Protein AF-A0A2G4J4F8-F1 (afdb_monomer)

Structure (mmCIF, N/CA/C/O backbone):
data_AF-A0A2G4J4F8-F1
#
_entry.id   AF-A0A2G4J4F8-F1
#
loop_
_atom_site.group_PDB
_atom_site.id
_atom_site.type_symbol
_atom_site.label_atom_id
_atom_site.label_alt_id
_atom_site.label_comp_id
_atom_site.label_asym_id
_atom_site.label_entity_id
_atom_site.label_seq_id
_atom_site.pdbx_PDB_ins_code
_atom_site.Cartn_x
_atom_site.Cartn_y
_atom_site.Cartn_z
_atom_site.occupancy
_atom_site.B_iso_or_equiv
_atom_site.auth_seq_id
_atom_site.auth_comp_id
_atom_site.auth_asym_id
_atom_site.auth_atom_id
_atom_site.pdbx_PDB_model_num
ATOM 1 N N . MET A 1 1 ? -59.758 37.553 23.611 1.00 47.16 1 MET A N 1
ATOM 2 C CA . MET A 1 1 ? -58.370 37.972 23.897 1.00 47.16 1 MET A CA 1
ATOM 3 C C . MET A 1 1 ? -57.585 36.741 24.315 1.00 47.16 1 MET A C 1
ATOM 5 O O . MET A 1 1 ? -57.808 36.241 25.405 1.00 47.16 1 MET A O 1
ATOM 9 N N . ALA A 1 2 ? -56.744 36.211 23.428 1.00 46.47 2 ALA A N 1
ATOM 10 C CA . ALA A 1 2 ? -55.825 35.114 23.723 1.00 46.47 2 ALA A CA 1
ATOM 11 C C . ALA A 1 2 ? -54.432 35.553 23.255 1.00 46.47 2 ALA A C 1
ATOM 13 O O . ALA A 1 2 ? -54.247 35.883 22.085 1.00 46.47 2 ALA A O 1
ATOM 14 N N . MET A 1 3 ? -53.498 35.658 24.198 1.00 46.47 3 MET A N 1
ATOM 15 C CA . MET A 1 3 ? -52.127 36.116 23.978 1.00 46.47 3 MET A CA 1
ATOM 16 C C . MET A 1 3 ? -51.283 34.933 23.489 1.00 46.47 3 MET A C 1
ATOM 18 O O . MET A 1 3 ? -51.007 34.019 24.261 1.00 46.47 3 MET A O 1
ATOM 22 N N . ASN A 1 4 ? -50.874 34.944 22.219 1.00 59.28 4 ASN A N 1
ATOM 23 C CA . ASN A 1 4 ? -49.905 33.986 21.683 1.00 59.28 4 ASN A CA 1
ATOM 24 C C . ASN A 1 4 ? -48.484 34.493 21.959 1.00 59.28 4 ASN A C 1
ATOM 26 O O . ASN A 1 4 ? -48.092 35.530 21.429 1.00 59.28 4 ASN A O 1
ATOM 30 N N . GLN A 1 5 ? -47.706 33.761 22.760 1.00 68.25 5 GLN A N 1
ATOM 31 C CA . GLN A 1 5 ? -46.266 34.003 22.893 1.00 68.25 5 GLN A CA 1
ATOM 32 C C . GLN A 1 5 ? -45.465 33.108 21.931 1.00 68.25 5 GLN A C 1
ATOM 34 O O . GLN A 1 5 ? -45.802 31.928 21.785 1.00 68.25 5 GLN A O 1
ATOM 39 N N . PRO A 1 6 ? -44.396 33.618 21.291 1.00 66.31 6 PRO A N 1
ATOM 40 C CA . PRO A 1 6 ? -43.513 32.802 20.466 1.00 66.31 6 PRO A C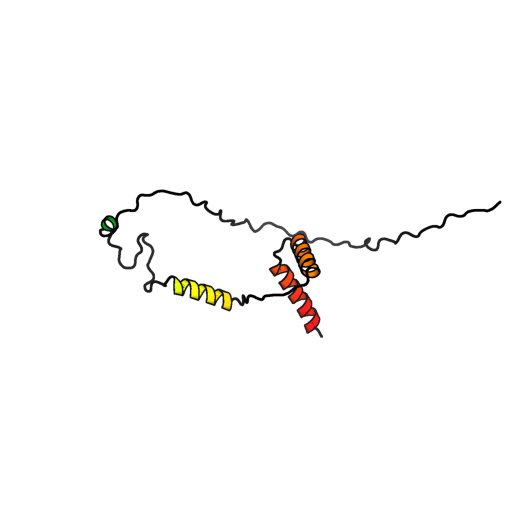A 1
ATOM 41 C C . PRO A 1 6 ? -42.530 31.988 21.326 1.00 66.31 6 PRO A C 1
ATOM 43 O O . PRO A 1 6 ? -41.874 32.513 22.224 1.00 66.31 6 PRO A O 1
ATOM 46 N N . LYS A 1 7 ? -42.406 30.689 21.027 1.00 62.50 7 LYS A N 1
ATOM 47 C CA . LYS A 1 7 ? -41.404 29.784 21.613 1.00 62.50 7 LYS A CA 1
ATOM 48 C C . LYS A 1 7 ? -40.004 30.153 21.106 1.00 62.50 7 LYS A C 1
ATOM 50 O O . LYS A 1 7 ? -39.743 30.068 19.910 1.00 62.50 7 LYS A O 1
ATOM 55 N N . ILE A 1 8 ? -39.113 30.528 22.021 1.00 67.69 8 ILE A N 1
ATOM 56 C CA . ILE A 1 8 ? -37.690 30.779 21.758 1.00 67.69 8 ILE A CA 1
ATOM 57 C C . ILE A 1 8 ? -36.972 29.426 21.671 1.00 67.69 8 ILE A C 1
ATOM 59 O O . ILE A 1 8 ? -37.044 28.623 22.601 1.00 67.69 8 ILE A O 1
ATOM 63 N N . ILE A 1 9 ? -36.291 29.168 20.556 1.00 64.50 9 ILE A N 1
ATOM 64 C CA . ILE A 1 9 ? -35.424 27.998 20.369 1.00 64.50 9 ILE A CA 1
ATOM 65 C C . ILE A 1 9 ? -34.001 28.414 20.780 1.00 64.50 9 ILE A C 1
ATOM 67 O O . ILE A 1 9 ? -33.489 29.378 20.207 1.00 64.50 9 ILE A O 1
ATOM 71 N N . PRO A 1 10 ? -33.340 27.745 21.741 1.00 65.75 10 PRO A N 1
ATOM 72 C CA . PRO A 1 10 ? -31.961 28.064 22.091 1.00 65.75 10 PRO A CA 1
ATOM 73 C C . PRO A 1 10 ? -30.994 27.504 21.037 1.00 65.75 10 PRO A C 1
ATOM 75 O O . PRO A 1 10 ? -30.951 26.302 20.782 1.00 65.75 10 PRO A O 1
ATOM 78 N N . THR A 1 11 ? -30.204 28.382 20.423 1.00 67.12 11 THR A N 1
ATOM 79 C CA . THR A 1 11 ? -29.054 28.021 19.581 1.00 67.12 11 THR A CA 1
ATOM 80 C C . THR A 1 11 ? -27.940 27.393 20.428 1.00 67.12 11 THR A C 1
ATOM 82 O O . THR A 1 11 ? -27.606 27.958 21.473 1.00 67.12 11 THR A O 1
ATOM 85 N N . PRO A 1 12 ? -27.320 26.274 20.005 1.00 64.50 12 PRO A N 1
ATOM 8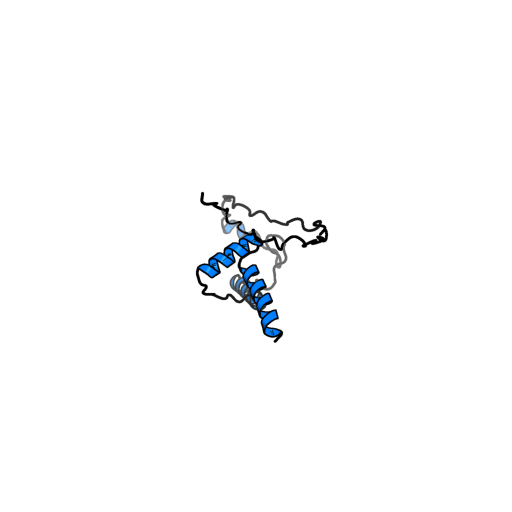6 C CA . PRO A 1 12 ? -26.175 25.717 20.713 1.00 64.50 12 PRO A CA 1
ATOM 87 C C . PRO A 1 12 ? -24.973 26.661 20.591 1.00 64.50 12 PRO A C 1
ATOM 89 O O . PRO A 1 12 ? -24.601 27.084 19.497 1.00 64.50 12 PRO A O 1
ATOM 92 N N . GLN A 1 13 ? -24.380 27.002 21.734 1.00 62.94 13 GLN A N 1
ATOM 93 C CA . GLN A 1 13 ? -23.152 27.785 21.813 1.00 62.94 13 GLN A CA 1
ATOM 94 C C . GLN A 1 13 ? -22.002 27.010 21.151 1.00 62.94 13 GLN A C 1
ATOM 96 O O . GLN A 1 13 ? -21.771 25.839 21.451 1.00 62.94 13 GLN A O 1
ATOM 101 N N . SER A 1 14 ? -21.308 27.669 20.222 1.00 59.97 14 SER A N 1
ATOM 102 C CA . SER A 1 14 ? -20.120 27.151 19.540 1.00 59.97 14 SER A CA 1
ATOM 103 C C . SER A 1 14 ? -18.999 26.882 20.549 1.00 59.97 14 SER A C 1
ATOM 105 O O . SER A 1 14 ? -18.514 27.806 21.196 1.00 59.97 14 SER A O 1
ATOM 107 N N . LEU A 1 15 ? -18.575 25.621 20.658 1.00 56.59 15 LEU A N 1
ATOM 108 C CA . LEU A 1 15 ? -17.489 25.143 21.525 1.00 56.59 15 LEU A CA 1
ATOM 109 C C . LEU A 1 15 ? -16.127 25.130 20.796 1.00 56.59 15 LEU A C 1
ATOM 111 O O . LEU A 1 15 ? -15.304 24.248 21.020 1.00 56.59 15 LEU A O 1
ATOM 115 N N . PHE A 1 16 ? -15.917 26.055 19.860 1.00 51.38 16 PHE A N 1
ATOM 116 C CA . PHE A 1 16 ? -14.692 26.134 19.049 1.00 51.38 16 PHE A CA 1
ATOM 117 C C . PHE A 1 16 ? -14.016 27.511 19.135 1.00 51.38 16 PHE A C 1
ATOM 119 O O . PHE A 1 16 ? -13.245 27.870 18.253 1.00 51.38 16 PHE A O 1
ATOM 126 N N . GLY A 1 17 ? -14.324 28.289 20.179 1.00 57.84 17 GLY A N 1
ATOM 127 C CA . GLY A 1 17 ? -13.813 29.652 20.361 1.00 57.84 17 GLY A CA 1
ATOM 128 C C . GLY A 1 17 ? -12.336 29.762 20.753 1.00 57.84 17 GLY A C 1
ATOM 129 O O . GLY A 1 17 ? -11.742 30.788 20.460 1.00 57.84 17 GLY A O 1
ATOM 130 N N . ASP A 1 18 ? -11.731 28.717 21.332 1.00 53.84 18 ASP A N 1
ATOM 131 C CA . ASP A 1 18 ? -10.426 28.834 22.007 1.00 53.84 18 ASP A CA 1
ATOM 132 C C . ASP A 1 18 ? -9.405 27.787 21.523 1.00 53.84 18 ASP A C 1
ATOM 134 O O . ASP A 1 18 ? -8.903 26.966 22.292 1.00 53.84 18 ASP A O 1
ATOM 138 N N . LEU A 1 19 ? -9.095 27.782 20.226 1.00 48.91 19 LEU A N 1
ATOM 139 C CA . LEU A 1 19 ? -7.942 27.050 19.687 1.00 48.91 19 LEU A CA 1
ATOM 140 C C . LEU A 1 19 ? -6.959 28.033 19.047 1.00 48.91 19 LEU A C 1
ATOM 142 O O . LEU A 1 19 ? -6.792 28.067 17.829 1.00 48.91 19 LEU A O 1
ATOM 146 N N . ASP A 1 20 ? -6.284 28.802 19.901 1.00 59.84 20 ASP A N 1
ATOM 147 C CA . ASP A 1 20 ? -5.014 29.452 19.574 1.00 59.84 20 ASP A CA 1
ATOM 148 C C . ASP A 1 20 ? -3.947 28.364 19.355 1.00 59.84 20 ASP A C 1
ATOM 150 O O . ASP A 1 20 ? -3.204 27.974 20.256 1.00 59.84 20 ASP A O 1
ATOM 154 N N . LEU A 1 21 ? -3.902 27.814 18.139 1.00 55.50 21 LEU A N 1
ATOM 155 C CA . LEU A 1 21 ? -2.749 27.061 17.659 1.00 55.50 21 LEU A CA 1
ATOM 156 C C . LEU A 1 21 ? -1.752 28.041 17.040 1.00 55.50 21 LEU A C 1
ATOM 158 O O . LEU A 1 21 ? -1.857 28.397 15.866 1.00 55.50 21 LEU A O 1
ATOM 162 N N . GLU A 1 22 ? -0.746 28.427 17.821 1.00 53.25 22 GLU A N 1
ATOM 163 C CA . GLU A 1 22 ? 0.509 28.927 17.269 1.00 53.25 22 GLU A CA 1
ATOM 164 C C . GLU A 1 22 ? 1.099 27.859 16.333 1.00 53.25 22 GLU A C 1
ATOM 166 O O . GLU A 1 22 ? 1.490 26.764 16.746 1.00 53.25 22 GLU A O 1
ATOM 171 N N . LEU A 1 23 ? 1.124 28.165 15.037 1.00 56.38 23 LEU A N 1
ATOM 172 C CA . LEU A 1 23 ? 1.769 27.342 14.021 1.00 56.38 23 LEU A CA 1
ATOM 173 C C . LEU A 1 23 ? 3.288 27.564 14.100 1.00 56.38 23 LEU A C 1
ATOM 175 O O . LEU A 1 23 ? 3.729 28.703 13.927 1.00 56.38 23 LEU A O 1
ATOM 179 N N . PRO A 1 24 ? 4.125 26.525 14.271 1.00 50.81 24 PRO A N 1
ATOM 180 C CA . PRO A 1 24 ? 5.544 26.680 14.001 1.00 50.81 24 PRO A CA 1
ATOM 181 C C . PRO A 1 24 ? 5.725 26.910 12.495 1.00 50.81 24 PRO A C 1
ATOM 183 O O . PRO A 1 24 ? 5.322 26.081 11.674 1.00 50.81 24 PRO A O 1
ATOM 186 N N . ALA A 1 25 ? 6.324 28.044 12.129 1.00 55.62 25 ALA A N 1
ATOM 187 C CA . ALA A 1 25 ? 6.750 28.326 10.765 1.00 55.62 25 ALA A CA 1
ATOM 188 C C . ALA A 1 25 ? 7.802 27.286 10.349 1.00 55.62 25 ALA A C 1
ATOM 190 O O . ALA A 1 25 ? 8.970 27.372 10.722 1.00 55.62 25 ALA A O 1
ATOM 191 N N . LEU A 1 26 ? 7.374 26.263 9.609 1.00 49.44 26 LEU A N 1
ATOM 192 C CA . LEU A 1 26 ? 8.282 25.319 8.977 1.00 49.44 26 LEU A CA 1
ATOM 193 C C . LEU A 1 26 ? 8.796 25.943 7.679 1.00 49.44 26 LEU A C 1
ATOM 195 O O . LEU A 1 26 ? 8.059 26.100 6.708 1.00 49.44 26 LEU A O 1
ATOM 199 N N . ASP A 1 27 ? 10.078 26.293 7.699 1.00 48.84 27 ASP A N 1
ATOM 200 C CA . ASP A 1 27 ? 10.884 26.694 6.552 1.00 48.84 27 ASP A CA 1
ATOM 201 C C . ASP A 1 27 ? 10.938 25.546 5.526 1.00 48.84 27 ASP A C 1
ATOM 203 O O . ASP A 1 27 ? 11.725 24.602 5.632 1.00 48.84 27 ASP A O 1
ATOM 207 N N . ILE A 1 28 ? 10.078 25.599 4.507 1.00 49.81 28 ILE A N 1
ATOM 208 C CA . ILE A 1 28 ? 10.099 24.662 3.374 1.00 49.81 28 ILE A CA 1
ATOM 209 C C . ILE A 1 28 ? 11.110 25.189 2.345 1.00 49.81 28 ILE A C 1
ATOM 211 O O . ILE A 1 28 ? 10.760 25.618 1.249 1.00 49.81 28 ILE A O 1
ATOM 215 N N . SER A 1 29 ? 12.394 25.163 2.697 1.00 47.19 29 SER A N 1
ATOM 216 C CA . SER A 1 29 ? 13.502 25.405 1.765 1.00 47.19 29 SER A CA 1
ATOM 217 C C . SER A 1 29 ? 14.507 24.257 1.815 1.00 47.19 29 SER A C 1
ATOM 219 O O . SER A 1 29 ? 15.677 24.445 2.125 1.00 47.19 29 SER A O 1
ATOM 221 N N . ALA A 1 30 ? 14.055 23.046 1.499 1.00 53.66 30 ALA A N 1
ATOM 222 C CA . ALA A 1 30 ? 14.909 21.983 0.970 1.00 53.66 30 ALA A CA 1
ATOM 223 C C . ALA A 1 30 ? 14.051 20.770 0.608 1.00 53.66 30 ALA A C 1
ATOM 225 O O . ALA A 1 30 ? 13.762 19.945 1.466 1.00 53.66 30 ALA A O 1
ATOM 226 N N . GLN A 1 31 ? 13.673 20.647 -0.665 1.00 45.84 31 GLN A N 1
ATOM 227 C CA . GLN A 1 31 ? 13.805 19.408 -1.444 1.00 45.84 31 GLN A CA 1
ATOM 228 C C . GLN A 1 31 ? 13.204 19.630 -2.832 1.00 45.84 31 GLN A C 1
ATOM 230 O O . GLN A 1 31 ? 12.042 19.360 -3.118 1.00 45.84 31 GLN A O 1
ATOM 235 N N . VAL A 1 32 ? 14.046 20.158 -3.718 1.00 41.00 32 VAL A N 1
ATOM 236 C CA . VAL A 1 32 ? 13.771 20.200 -5.149 1.00 41.00 32 VAL A CA 1
ATOM 237 C C . VAL A 1 32 ? 13.712 18.765 -5.671 1.00 41.00 32 VAL A C 1
ATOM 239 O O . VAL A 1 32 ? 14.698 18.028 -5.693 1.00 41.00 32 VAL A O 1
ATOM 242 N N . ASN A 1 33 ? 12.502 18.408 -6.083 1.00 39.50 33 ASN A N 1
ATOM 243 C CA . ASN A 1 33 ? 12.107 17.266 -6.889 1.00 39.50 33 ASN A CA 1
ATOM 244 C C . ASN A 1 33 ? 13.165 16.835 -7.922 1.00 39.50 33 ASN A C 1
ATOM 246 O O . ASN A 1 33 ? 13.457 17.558 -8.872 1.00 39.50 33 ASN A O 1
ATOM 250 N N . LYS A 1 34 ? 13.640 15.588 -7.822 1.00 45.09 34 LYS A N 1
ATOM 251 C CA . LYS A 1 34 ? 14.138 14.833 -8.983 1.00 45.09 34 LYS A CA 1
ATOM 252 C C . LYS A 1 34 ? 13.016 13.943 -9.507 1.00 45.09 34 LYS A C 1
ATOM 254 O O . LYS A 1 34 ? 13.031 12.727 -9.336 1.00 45.09 34 LYS A O 1
ATOM 259 N N . SER A 1 35 ? 12.035 14.558 -10.159 1.00 44.31 35 SER A N 1
ATOM 260 C CA . SER A 1 35 ? 11.122 13.849 -11.049 1.00 44.31 35 SER A CA 1
ATOM 261 C C . SER A 1 35 ? 11.864 13.555 -12.356 1.00 44.31 35 SER A C 1
ATOM 263 O O . SER A 1 35 ? 12.108 14.427 -13.186 1.00 44.31 35 SER A O 1
ATOM 265 N N . SER A 1 36 ? 12.285 12.306 -12.545 1.00 47.88 36 SER A N 1
ATOM 266 C CA . SER A 1 36 ? 12.782 11.853 -13.843 1.00 47.88 36 SER A CA 1
ATOM 267 C C . SER A 1 36 ? 11.620 11.832 -14.848 1.00 47.88 36 SER A C 1
ATOM 269 O O . SER A 1 36 ? 10.630 11.138 -14.586 1.00 47.88 36 SER A O 1
ATOM 271 N N . PRO A 1 37 ? 11.704 12.516 -16.003 1.00 46.66 37 PRO A N 1
ATOM 272 C CA . PRO A 1 37 ? 10.678 12.401 -17.026 1.00 46.66 37 PRO A CA 1
ATOM 273 C C . PRO A 1 37 ? 10.719 10.995 -17.640 1.00 46.66 37 PRO A C 1
ATOM 275 O O . PRO A 1 37 ? 11.756 10.533 -18.126 1.00 46.66 37 PRO A O 1
ATOM 278 N N . LYS A 1 38 ? 9.565 10.313 -17.626 1.00 46.25 38 LYS A N 1
ATOM 279 C CA . LYS A 1 38 ? 9.293 9.126 -18.447 1.00 46.25 38 LYS A CA 1
ATOM 280 C C . LYS A 1 38 ? 9.589 9.486 -19.904 1.00 46.25 38 LYS A C 1
ATOM 282 O O . LYS A 1 38 ? 8.838 10.234 -20.523 1.00 46.25 38 LYS A O 1
ATOM 287 N N . LYS A 1 39 ? 10.682 8.952 -20.454 1.00 46.03 39 LYS A N 1
ATOM 288 C CA . LYS A 1 39 ? 10.946 9.002 -21.894 1.00 46.03 39 LYS A CA 1
ATOM 289 C C . LYS A 1 39 ? 9.837 8.244 -22.615 1.00 46.03 39 LYS A C 1
ATOM 291 O O . LYS A 1 39 ? 9.718 7.028 -22.472 1.00 46.03 39 LYS A O 1
ATOM 296 N N . ALA A 1 40 ? 9.054 8.982 -23.392 1.00 46.41 40 ALA A N 1
ATOM 297 C CA . ALA A 1 40 ? 8.275 8.440 -24.487 1.00 46.41 40 ALA A CA 1
ATOM 298 C C . ALA A 1 40 ? 9.203 7.603 -25.382 1.00 46.41 40 ALA A C 1
ATOM 300 O O . ALA A 1 40 ? 10.298 8.040 -25.749 1.00 46.41 40 ALA A O 1
ATOM 301 N N . GLN A 1 41 ? 8.786 6.376 -25.687 1.00 49.50 41 GLN A N 1
ATOM 302 C CA . GLN A 1 41 ? 9.449 5.524 -26.665 1.00 49.50 41 GLN A CA 1
ATOM 303 C C . GLN A 1 41 ? 9.285 6.160 -28.048 1.00 49.50 41 GLN A C 1
ATOM 305 O O . GLN A 1 41 ? 8.274 5.971 -28.720 1.00 49.50 41 GLN A O 1
ATOM 310 N N . ALA A 1 42 ? 10.287 6.924 -28.476 1.00 44.88 42 ALA A N 1
ATOM 311 C CA . ALA A 1 42 ? 10.465 7.230 -29.883 1.00 44.88 42 ALA A CA 1
ATOM 312 C C . ALA A 1 42 ? 10.850 5.926 -30.595 1.00 44.88 42 ALA A C 1
ATOM 314 O O . ALA A 1 42 ? 11.887 5.330 -30.292 1.00 44.88 42 ALA A O 1
ATOM 315 N N . LYS A 1 43 ? 10.006 5.473 -31.527 1.00 52.53 43 LYS A N 1
ATOM 316 C CA . LYS A 1 43 ? 10.346 4.425 -32.494 1.00 52.53 43 LYS A CA 1
ATOM 317 C C . LYS A 1 43 ? 11.480 4.950 -33.381 1.00 52.53 43 LYS A C 1
ATOM 319 O O . LYS A 1 43 ? 11.224 5.576 -34.402 1.00 52.53 43 LYS A O 1
ATOM 324 N N . GLN A 1 44 ? 12.729 4.736 -32.975 1.00 48.19 44 GLN A N 1
ATOM 325 C CA . GLN A 1 44 ? 13.868 4.854 -33.878 1.00 48.19 44 GLN A CA 1
ATOM 326 C C . GLN A 1 44 ? 14.036 3.517 -34.595 1.00 48.19 44 GLN A C 1
ATOM 328 O O . GLN A 1 44 ? 14.551 2.551 -34.036 1.00 48.19 44 GLN A O 1
ATOM 333 N N . THR A 1 45 ? 13.557 3.474 -35.833 1.00 52.50 45 THR A N 1
ATOM 334 C CA . THR A 1 45 ? 13.927 2.484 -36.842 1.00 52.50 45 THR A CA 1
ATOM 335 C C . THR A 1 45 ? 15.404 2.669 -37.177 1.00 52.50 45 THR A C 1
ATOM 337 O O . THR A 1 45 ? 15.753 3.449 -38.060 1.00 52.50 45 THR A O 1
ATOM 340 N N . HIS A 1 46 ? 16.279 1.987 -36.443 1.00 51.78 46 HIS A N 1
ATOM 341 C CA . HIS A 1 46 ? 17.632 1.706 -36.919 1.00 51.78 46 HIS A CA 1
ATOM 342 C C . HIS A 1 46 ? 17.589 0.355 -37.636 1.00 51.78 46 HIS A C 1
ATOM 344 O O . HIS A 1 46 ? 16.984 -0.571 -37.089 1.00 51.78 46 HIS A O 1
ATOM 350 N N . PRO A 1 47 ? 18.177 0.211 -38.836 1.00 54.72 47 PRO A N 1
ATOM 351 C CA . PRO A 1 47 ? 18.316 -1.102 -39.447 1.00 54.72 47 PRO A CA 1
ATOM 352 C C . PRO A 1 47 ? 19.142 -1.980 -38.503 1.00 54.72 47 PRO A C 1
ATOM 354 O O . PRO A 1 47 ? 20.200 -1.555 -38.032 1.00 54.72 47 PRO A O 1
ATOM 357 N N . GLU A 1 48 ? 18.647 -3.180 -38.186 1.00 61.62 48 GLU A N 1
ATOM 358 C CA . GLU A 1 48 ? 19.439 -4.152 -37.438 1.00 61.62 48 GLU A CA 1
ATOM 359 C C . GLU A 1 48 ? 20.748 -4.395 -38.199 1.00 61.62 48 GLU A C 1
ATOM 361 O O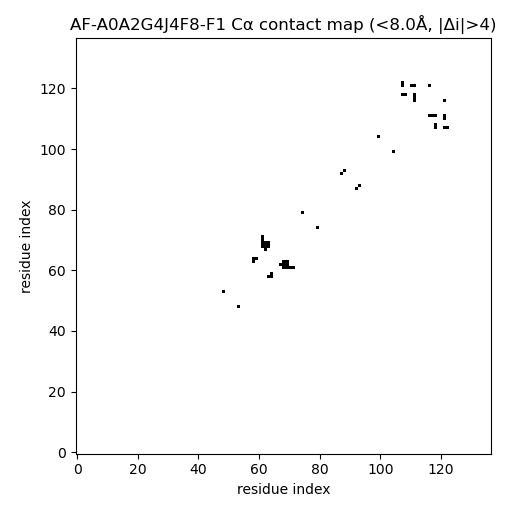 . GLU A 1 48 ? 20.709 -4.803 -39.365 1.00 61.62 48 GLU A O 1
ATOM 366 N N . PRO A 1 49 ? 21.923 -4.147 -37.595 1.00 53.94 49 PRO A N 1
ATOM 367 C CA . PRO A 1 49 ? 23.154 -4.616 -38.193 1.00 53.94 49 PRO A CA 1
ATOM 368 C C . PRO A 1 49 ? 23.089 -6.144 -38.207 1.00 53.94 49 PRO A C 1
ATOM 370 O O . PRO A 1 49 ? 22.998 -6.777 -37.155 1.00 53.94 49 PRO A O 1
ATOM 373 N N . SER A 1 50 ? 23.118 -6.718 -39.412 1.00 55.94 50 SER A N 1
ATOM 374 C CA . SER A 1 50 ? 23.246 -8.158 -39.643 1.00 55.94 50 SER A CA 1
ATOM 375 C C . SER A 1 50 ? 24.263 -8.760 -38.671 1.00 55.94 50 SER A C 1
ATOM 377 O O . SER A 1 50 ? 25.339 -8.192 -38.465 1.00 55.94 50 SER A O 1
ATOM 379 N N . ALA A 1 51 ? 23.939 -9.914 -38.078 1.00 57.56 51 ALA A N 1
ATOM 380 C CA . ALA A 1 51 ? 24.783 -10.614 -37.106 1.00 57.56 51 ALA A CA 1
ATOM 381 C C . ALA A 1 51 ? 26.240 -10.811 -37.588 1.00 57.56 51 ALA A C 1
ATOM 383 O O . ALA A 1 51 ? 27.157 -10.881 -36.770 1.00 57.56 51 ALA A O 1
ATOM 384 N N . ALA A 1 52 ? 26.467 -10.807 -38.906 1.00 55.78 52 ALA A N 1
ATOM 385 C CA . ALA A 1 52 ? 27.788 -10.857 -39.527 1.00 55.78 52 ALA A CA 1
ATOM 386 C C . ALA A 1 52 ? 28.636 -9.580 -39.320 1.00 55.78 52 ALA A C 1
ATOM 388 O O . ALA A 1 52 ? 29.848 -9.677 -39.151 1.00 55.78 52 ALA A O 1
ATOM 389 N N . ALA A 1 53 ? 28.032 -8.386 -39.251 1.00 54.81 53 ALA A N 1
ATOM 390 C CA . ALA A 1 53 ? 28.744 -7.121 -39.008 1.00 54.81 53 ALA A CA 1
ATOM 391 C C . ALA A 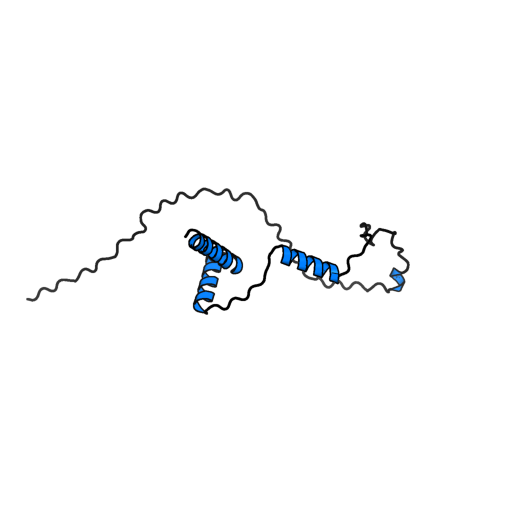1 53 ? 29.228 -6.972 -37.550 1.00 54.81 53 ALA A C 1
ATOM 393 O O . ALA A 1 53 ? 30.116 -6.176 -37.248 1.00 54.81 53 ALA A O 1
ATOM 394 N N . LEU A 1 54 ? 28.661 -7.762 -36.635 1.00 54.47 54 LEU A N 1
ATOM 395 C CA . LEU A 1 54 ? 29.019 -7.809 -35.216 1.00 54.47 54 LEU A CA 1
ATOM 396 C C . LEU A 1 54 ? 30.112 -8.831 -34.888 1.00 54.47 54 LEU A C 1
ATOM 398 O O . LEU A 1 54 ? 30.660 -8.784 -33.787 1.00 54.47 54 LEU A O 1
ATOM 402 N N . ALA A 1 55 ? 30.437 -9.726 -35.822 1.00 57.56 55 ALA A N 1
ATOM 403 C CA . ALA A 1 55 ? 31.445 -10.766 -35.635 1.00 57.56 55 ALA A CA 1
ATOM 404 C C . ALA A 1 55 ? 32.891 -10.226 -35.670 1.00 57.56 55 ALA A C 1
ATOM 406 O O . ALA A 1 55 ? 33.793 -10.879 -35.155 1.00 57.56 55 ALA A O 1
ATOM 407 N N . GLY A 1 56 ? 33.112 -9.029 -36.234 1.00 57.19 56 GLY A N 1
ATOM 408 C CA . GLY A 1 56 ? 34.437 -8.401 -36.354 1.00 57.19 56 GLY A CA 1
ATOM 409 C C . GLY A 1 56 ? 34.804 -7.401 -35.248 1.00 57.19 56 GLY A C 1
ATOM 410 O O . GLY A 1 56 ? 35.969 -7.035 -35.117 1.00 57.19 56 GLY A O 1
ATOM 411 N N . GLN A 1 57 ? 33.847 -6.955 -34.424 1.00 62.38 57 GLN A N 1
ATOM 412 C CA . GLN A 1 57 ? 34.139 -6.104 -33.263 1.00 62.38 57 GLN A CA 1
ATOM 413 C C . GLN A 1 57 ? 34.483 -6.983 -32.060 1.00 62.38 57 GLN A C 1
ATOM 415 O O . GLN A 1 57 ? 33.637 -7.271 -31.211 1.00 62.38 57 GLN A O 1
ATOM 420 N N . GLY A 1 58 ? 35.742 -7.420 -32.001 1.00 64.75 58 GLY A N 1
ATOM 421 C CA . GLY A 1 58 ? 36.286 -8.116 -30.840 1.00 64.75 58 GLY A CA 1
ATOM 422 C C . GLY A 1 58 ? 36.069 -7.291 -29.571 1.00 64.75 58 GLY A C 1
ATOM 423 O O . GLY A 1 58 ? 36.476 -6.133 -29.481 1.00 64.75 58 GLY A O 1
ATOM 424 N N . PHE A 1 59 ? 35.385 -7.866 -28.583 1.00 70.06 59 PHE A N 1
ATOM 425 C CA . PHE A 1 59 ? 35.247 -7.230 -27.276 1.00 70.06 59 PHE A CA 1
ATOM 426 C C . PHE A 1 59 ? 36.593 -7.277 -26.562 1.00 70.06 59 PHE A C 1
ATOM 428 O O . PHE A 1 59 ? 37.200 -8.343 -26.478 1.00 70.06 59 PHE A O 1
ATOM 435 N N . LEU A 1 60 ? 37.026 -6.148 -25.998 1.00 74.62 60 LEU A N 1
ATOM 436 C CA . LEU A 1 60 ? 38.155 -6.159 -25.076 1.00 74.62 60 LEU A CA 1
ATOM 437 C C . LEU A 1 60 ? 37.816 -7.089 -23.893 1.00 74.62 60 LEU A C 1
ATOM 439 O O . LEU A 1 60 ? 36.744 -6.937 -23.290 1.00 74.62 60 LEU A O 1
ATOM 443 N N . PRO A 1 61 ? 38.677 -8.069 -23.565 1.00 75.31 61 PRO A N 1
ATOM 444 C CA . PRO A 1 61 ? 38.434 -8.980 -22.453 1.00 75.31 61 PRO A CA 1
ATOM 445 C C . PRO A 1 61 ? 38.278 -8.180 -21.154 1.00 75.31 61 PRO A C 1
ATOM 447 O O . PRO A 1 61 ? 38.999 -7.219 -20.905 1.00 75.31 61 PRO A O 1
ATOM 450 N N . GLY A 1 62 ? 37.271 -8.524 -20.350 1.00 76.75 62 GLY A N 1
ATOM 451 C CA . GLY A 1 62 ? 36.942 -7.793 -19.120 1.00 76.75 62 GLY A CA 1
ATOM 452 C C . GLY A 1 62 ? 36.189 -6.468 -19.315 1.00 76.75 62 GLY A C 1
ATOM 453 O O . GLY A 1 62 ? 35.714 -5.897 -18.336 1.00 76.75 62 GLY A O 1
ATOM 454 N N . LEU A 1 63 ? 35.986 -5.997 -20.550 1.00 77.00 63 LEU A N 1
ATOM 455 C CA . LEU A 1 63 ? 35.257 -4.763 -20.854 1.00 77.00 63 LEU A CA 1
ATOM 456 C C . LEU A 1 63 ? 33.998 -5.042 -21.682 1.00 77.00 63 LEU A C 1
ATOM 458 O O . LEU A 1 63 ? 33.903 -5.950 -22.507 1.00 77.00 63 LEU A O 1
ATOM 462 N N . SER A 1 64 ? 32.964 -4.249 -21.427 1.00 80.81 64 SER A N 1
ATOM 463 C CA . SER A 1 64 ? 31.747 -4.243 -22.230 1.00 80.81 64 SER A CA 1
ATOM 464 C C . SER A 1 64 ? 31.961 -3.466 -23.525 1.00 80.81 64 SER A C 1
ATOM 466 O O . SER A 1 64 ? 32.903 -2.691 -23.657 1.00 80.81 64 SER A O 1
ATOM 468 N N . ARG A 1 65 ? 31.004 -3.582 -24.451 1.00 77.94 65 ARG A N 1
ATOM 469 C CA . ARG A 1 65 ? 30.953 -2.782 -25.690 1.00 77.94 65 ARG A CA 1
ATOM 470 C C . ARG A 1 65 ? 31.059 -1.273 -25.466 1.00 77.94 65 ARG A C 1
ATOM 472 O O . ARG A 1 65 ? 31.418 -0.545 -26.374 1.00 77.94 65 ARG A O 1
ATOM 479 N N . ARG A 1 66 ? 30.700 -0.808 -24.267 1.00 81.06 66 ARG A N 1
ATOM 480 C CA . ARG A 1 66 ? 30.713 0.606 -23.879 1.00 81.06 66 ARG A CA 1
ATOM 481 C C . ARG A 1 66 ? 31.942 0.981 -23.043 1.00 81.06 66 ARG A C 1
ATOM 483 O O . ARG A 1 66 ? 31.898 1.994 -22.359 1.00 81.06 66 ARG A O 1
ATOM 490 N N . GLY A 1 67 ? 32.971 0.132 -22.991 1.00 80.06 67 GLY A N 1
ATOM 491 C CA . GLY A 1 67 ? 34.169 0.369 -22.178 1.00 80.06 67 GLY A CA 1
ATOM 492 C C . GLY A 1 67 ? 33.930 0.303 -20.666 1.00 80.06 67 GLY A C 1
ATOM 493 O O . GLY A 1 67 ? 34.756 0.764 -19.890 1.00 80.06 67 GLY A O 1
ATOM 494 N N . ARG A 1 68 ? 32.797 -0.253 -20.213 1.00 82.88 68 ARG A N 1
ATOM 495 C CA . ARG A 1 68 ? 32.544 -0.468 -18.777 1.00 82.88 68 ARG A CA 1
ATOM 496 C C . ARG A 1 68 ? 33.103 -1.815 -18.334 1.00 82.88 68 ARG A C 1
ATOM 498 O O . ARG A 1 68 ? 32.857 -2.774 -19.075 1.00 82.88 68 ARG A O 1
ATOM 505 N N . PRO A 1 69 ? 33.750 -1.912 -17.161 1.00 81.38 69 PRO A N 1
ATOM 506 C CA . PRO A 1 69 ? 34.170 -3.186 -16.593 1.00 81.38 69 PRO A CA 1
ATOM 507 C C . PRO A 1 69 ? 33.009 -4.183 -16.572 1.00 81.38 69 PRO A C 1
ATOM 509 O O . PRO A 1 69 ? 31.904 -3.859 -16.125 1.00 81.38 69 PRO A O 1
ATOM 512 N N . ARG A 1 70 ? 33.232 -5.379 -17.116 1.00 77.69 70 ARG A N 1
ATOM 513 C CA . ARG A 1 70 ? 32.294 -6.495 -16.997 1.00 77.69 70 ARG A CA 1
ATOM 514 C C . ARG A 1 70 ? 32.518 -7.152 -15.643 1.00 77.69 70 ARG A C 1
ATOM 516 O O . ARG A 1 70 ? 33.651 -7.441 -15.276 1.00 77.69 70 ARG A O 1
ATOM 523 N N . LEU A 1 71 ? 31.426 -7.411 -14.927 1.00 76.62 71 LEU A N 1
ATOM 524 C CA . LEU A 1 71 ? 31.448 -8.336 -13.799 1.00 76.62 71 LEU A CA 1
ATOM 525 C C . LEU A 1 71 ? 32.011 -9.677 -14.284 1.00 76.62 71 LEU A C 1
ATOM 527 O O . LEU A 1 71 ? 31.604 -10.170 -15.338 1.00 76.62 71 LEU A O 1
ATOM 531 N N . GLN A 1 72 ? 32.951 -10.233 -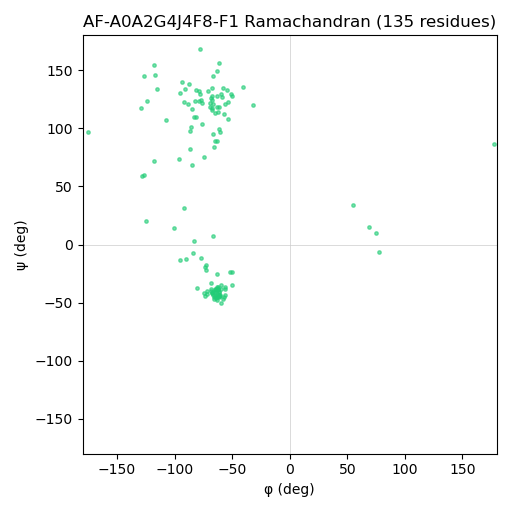13.520 1.00 74.94 72 GLN A N 1
ATOM 532 C CA . GLN A 1 72 ? 33.612 -11.502 -13.828 1.00 74.94 72 GLN A CA 1
ATOM 533 C C . GLN A 1 72 ? 32.599 -12.654 -13.906 1.00 74.94 72 GLN A C 1
ATOM 535 O O . GLN A 1 72 ? 32.714 -13.528 -14.760 1.00 74.94 72 GLN A O 1
ATOM 540 N N . THR A 1 73 ? 31.563 -12.598 -13.068 1.00 80.31 73 THR A N 1
ATOM 541 C CA . THR A 1 73 ? 30.401 -13.484 -13.099 1.00 80.31 73 THR A CA 1
ATOM 542 C C . THR A 1 73 ? 29.181 -12.708 -13.611 1.00 80.31 73 THR A C 1
ATOM 544 O O . THR A 1 73 ? 28.654 -11.826 -12.924 1.00 80.31 73 THR A O 1
ATOM 547 N N . PRO A 1 74 ? 28.720 -12.959 -14.849 1.00 77.25 74 PRO A N 1
ATOM 548 C CA . PRO A 1 74 ? 27.526 -12.305 -15.359 1.00 77.25 74 PRO A CA 1
ATOM 549 C C . PRO A 1 74 ? 26.303 -12.791 -14.578 1.00 77.25 74 PRO A C 1
ATOM 551 O O . PRO A 1 74 ? 25.933 -13.956 -14.660 1.00 77.25 74 PRO A O 1
ATOM 554 N N . ILE A 1 75 ? 25.649 -11.884 -13.849 1.00 81.75 75 ILE A N 1
ATOM 555 C CA . ILE A 1 75 ? 24.419 -12.218 -13.123 1.00 81.75 75 ILE A CA 1
ATOM 556 C C . ILE A 1 75 ? 23.315 -12.472 -14.146 1.00 81.75 75 ILE A C 1
ATOM 558 O O . ILE A 1 75 ? 22.986 -11.583 -14.956 1.00 81.75 75 ILE A O 1
ATOM 562 N N . SER A 1 76 ? 22.727 -13.664 -14.102 1.00 86.50 76 SER A N 1
ATOM 563 C CA . SER A 1 76 ? 21.624 -14.016 -14.988 1.00 86.50 76 SER A CA 1
ATOM 564 C C . SER A 1 76 ? 20.423 -13.090 -14.755 1.00 86.50 76 SER A C 1
ATOM 566 O O . SER A 1 76 ? 20.267 -12.462 -13.702 1.00 86.50 76 SER A O 1
ATOM 568 N N . ALA A 1 77 ? 19.557 -12.957 -15.762 1.00 83.31 77 ALA A N 1
ATOM 569 C CA . ALA A 1 77 ? 18.343 -12.153 -15.618 1.00 83.31 77 ALA A CA 1
ATOM 570 C C . ALA A 1 77 ? 17.450 -12.687 -14.481 1.00 83.31 77 ALA A C 1
ATOM 572 O O . ALA A 1 77 ? 16.910 -11.901 -13.706 1.00 83.31 77 ALA A O 1
ATOM 573 N N . VAL A 1 78 ? 17.367 -14.015 -14.347 1.00 87.69 78 VAL A N 1
ATOM 574 C CA . VAL A 1 78 ? 16.573 -14.700 -13.319 1.00 87.69 78 VAL A CA 1
ATOM 575 C C . VAL A 1 78 ? 17.120 -14.425 -11.920 1.00 87.69 78 VAL A C 1
ATOM 577 O O . VAL A 1 78 ? 16.351 -14.047 -11.038 1.00 87.69 78 VAL A O 1
ATOM 580 N N . GLU A 1 79 ? 18.434 -14.540 -11.714 1.00 87.56 79 GLU A N 1
ATOM 581 C CA . GLU A 1 79 ? 19.066 -14.242 -10.421 1.00 87.56 79 GLU A CA 1
ATOM 582 C C . GLU A 1 79 ? 18.895 -12.778 -10.034 1.00 87.56 79 GLU A C 1
ATOM 584 O O . GLU A 1 79 ? 18.526 -12.494 -8.899 1.00 87.56 79 GLU A O 1
ATOM 589 N N . ARG A 1 80 ? 19.046 -11.842 -10.982 1.00 86.75 80 ARG A N 1
ATOM 590 C CA . ARG A 1 80 ? 18.763 -10.420 -10.730 1.00 86.75 80 ARG A CA 1
ATOM 591 C C . ARG A 1 80 ? 17.334 -10.201 -10.233 1.00 86.75 80 ARG A C 1
ATOM 593 O O . ARG A 1 80 ? 17.115 -9.437 -9.292 1.00 86.75 80 ARG A O 1
ATOM 600 N N . THR A 1 81 ? 16.351 -10.869 -10.839 1.00 86.00 81 THR A N 1
ATOM 601 C CA . THR A 1 81 ? 14.951 -10.788 -10.397 1.00 86.00 81 THR A CA 1
ATOM 602 C C . THR A 1 81 ? 14.741 -11.453 -9.036 1.00 86.00 81 THR A C 1
ATOM 604 O O . THR A 1 81 ? 14.015 -10.914 -8.197 1.00 86.00 81 THR A O 1
ATOM 607 N N . ALA A 1 82 ? 15.385 -12.593 -8.787 1.00 88.12 82 ALA A N 1
ATOM 608 C CA . ALA A 1 82 ? 15.301 -13.315 -7.524 1.00 88.12 82 ALA A CA 1
ATOM 609 C C . ALA A 1 82 ? 15.930 -12.526 -6.366 1.00 88.12 82 ALA A C 1
ATOM 611 O O . ALA A 1 82 ? 15.302 -12.393 -5.318 1.00 88.12 82 ALA A O 1
ATOM 612 N N . GLU A 1 83 ? 17.111 -11.935 -6.556 1.00 86.00 83 GLU A N 1
ATOM 613 C CA . GLU A 1 83 ? 17.748 -11.055 -5.573 1.00 86.00 83 GLU A CA 1
ATOM 614 C C . GLU A 1 83 ? 16.889 -9.833 -5.271 1.00 86.00 83 GLU A C 1
ATOM 616 O O . GLU A 1 83 ? 16.691 -9.483 -4.111 1.00 86.00 83 GLU A O 1
ATOM 621 N N . HIS A 1 84 ? 16.319 -9.201 -6.298 1.00 85.38 84 HIS A N 1
ATOM 622 C CA . HIS A 1 84 ? 15.417 -8.075 -6.092 1.00 85.38 84 HIS A CA 1
ATOM 623 C C . HIS A 1 84 ? 14.168 -8.495 -5.299 1.00 85.38 84 HIS A C 1
ATOM 625 O O . HIS A 1 84 ? 13.708 -7.764 -4.422 1.00 85.38 84 HIS A O 1
ATOM 631 N N . ARG A 1 85 ? 13.630 -9.695 -5.553 1.00 82.56 85 ARG A N 1
ATOM 632 C CA . ARG A 1 85 ? 12.529 -10.261 -4.761 1.00 82.56 85 ARG A CA 1
ATOM 633 C C . ARG A 1 85 ? 12.950 -10.530 -3.313 1.00 82.56 85 ARG A C 1
ATOM 635 O O . ARG A 1 85 ? 12.191 -10.168 -2.420 1.00 82.56 85 ARG A O 1
ATOM 642 N N . ARG A 1 86 ? 14.133 -11.109 -3.075 1.00 85.19 86 ARG A N 1
ATOM 643 C CA . ARG A 1 86 ? 14.682 -11.344 -1.726 1.00 85.19 86 ARG A CA 1
ATOM 644 C C . ARG A 1 86 ? 14.843 -10.037 -0.960 1.00 85.19 86 ARG A C 1
ATOM 646 O O . ARG A 1 86 ? 14.238 -9.910 0.092 1.00 85.19 86 ARG A O 1
ATOM 653 N N . LYS A 1 87 ? 15.487 -9.025 -1.549 1.00 85.56 87 LYS A N 1
ATOM 654 C CA . LYS A 1 87 ? 15.644 -7.691 -0.938 1.00 85.56 87 LYS A CA 1
ATOM 655 C C . LYS A 1 87 ? 14.308 -7.046 -0.566 1.00 85.56 87 LYS A C 1
ATOM 657 O O . LYS A 1 87 ? 14.194 -6.416 0.477 1.00 85.56 87 LYS A O 1
ATOM 662 N N . ARG A 1 88 ? 13.267 -7.219 -1.392 1.00 79.06 88 ARG A N 1
ATOM 663 C CA . ARG A 1 88 ? 11.917 -6.717 -1.076 1.00 79.06 88 ARG A CA 1
ATOM 664 C C . ARG A 1 88 ? 11.263 -7.455 0.090 1.00 79.06 88 ARG A C 1
ATOM 666 O O . ARG A 1 88 ? 10.566 -6.827 0.877 1.00 79.06 88 ARG A O 1
ATOM 673 N N . LEU A 1 89 ? 11.459 -8.767 0.179 1.00 79.50 89 LEU A N 1
ATOM 674 C CA . LEU A 1 89 ? 10.946 -9.568 1.290 1.00 79.50 89 LEU A CA 1
ATOM 675 C C . LEU A 1 89 ? 11.726 -9.300 2.586 1.00 79.50 89 LEU A C 1
ATOM 677 O O . LEU A 1 89 ? 11.108 -9.183 3.638 1.00 79.50 89 LEU A O 1
ATOM 681 N N . GLU A 1 90 ? 13.049 -9.152 2.499 1.00 74.88 90 GLU A N 1
ATOM 682 C CA . GLU A 1 90 ? 13.942 -8.773 3.604 1.00 74.88 90 GLU A CA 1
ATOM 683 C C . GLU A 1 90 ? 13.618 -7.380 4.147 1.00 74.88 90 GLU A C 1
ATOM 685 O O . GLU A 1 90 ? 13.602 -7.190 5.357 1.00 74.88 90 GLU A O 1
ATOM 690 N N . ALA A 1 91 ? 13.235 -6.435 3.279 1.00 77.50 91 ALA A N 1
ATOM 691 C CA . ALA A 1 91 ? 12.684 -5.137 3.677 1.00 77.50 91 ALA A CA 1
ATOM 692 C C . ALA A 1 91 ? 11.307 -5.235 4.375 1.00 77.50 91 ALA A C 1
ATOM 694 O O . ALA A 1 91 ? 10.652 -4.223 4.607 1.00 77.50 91 ALA A O 1
ATOM 695 N N . GLY A 1 92 ? 10.831 -6.446 4.676 1.00 70.75 92 GLY A N 1
ATOM 696 C CA . GLY A 1 92 ? 9.606 -6.685 5.429 1.00 70.75 92 GLY A CA 1
ATOM 697 C C . GLY A 1 92 ? 8.326 -6.434 4.637 1.00 70.75 92 GLY A C 1
ATOM 698 O O . GLY A 1 92 ? 7.245 -6.467 5.224 1.00 70.75 92 GLY A O 1
ATOM 699 N N . ALA A 1 93 ? 8.406 -6.219 3.318 1.00 67.75 93 ALA A N 1
ATOM 700 C CA . ALA A 1 93 ? 7.244 -5.935 2.482 1.00 67.75 93 ALA A CA 1
ATOM 701 C C . ALA A 1 93 ? 6.410 -7.207 2.241 1.00 67.75 93 ALA A C 1
ATOM 703 O O . ALA A 1 93 ? 6.437 -7.815 1.165 1.00 67.75 93 ALA A O 1
ATOM 704 N N . LYS A 1 94 ? 5.658 -7.618 3.264 1.00 80.25 94 LYS A N 1
ATOM 705 C CA . LYS A 1 94 ? 4.632 -8.656 3.164 1.00 80.25 94 LYS A CA 1
ATOM 706 C C . LYS A 1 94 ? 3.392 -8.050 2.516 1.00 80.25 94 LYS A C 1
ATOM 708 O O . LYS A 1 94 ? 2.913 -6.997 2.925 1.00 80.25 94 LYS A O 1
ATOM 713 N N . ARG A 1 95 ? 2.879 -8.716 1.483 1.00 79.88 95 ARG A N 1
ATOM 714 C CA . ARG A 1 95 ? 1.584 -8.368 0.896 1.00 79.88 95 ARG A CA 1
ATOM 715 C C . ARG A 1 95 ? 0.500 -9.009 1.746 1.00 79.88 95 ARG A C 1
ATOM 717 O O . ARG A 1 95 ? 0.542 -10.218 1.954 1.00 79.88 95 ARG A O 1
ATOM 724 N N . LEU A 1 96 ? -0.417 -8.189 2.238 1.00 85.12 96 LEU A N 1
ATOM 725 C CA . LEU A 1 96 ? -1.577 -8.623 3.002 1.00 85.12 96 LEU A CA 1
ATOM 726 C C . LEU A 1 96 ? -2.828 -8.278 2.205 1.00 85.12 96 LEU A C 1
ATOM 728 O O . LEU A 1 96 ? -2.947 -7.170 1.681 1.00 85.12 96 LEU A O 1
ATOM 732 N N . GLU A 1 97 ? -3.738 -9.236 2.116 1.00 88.31 97 GLU A N 1
ATOM 733 C CA . GLU A 1 97 ? -5.074 -9.019 1.578 1.00 88.31 97 GLU A CA 1
ATOM 734 C C . GLU A 1 97 ? -6.012 -8.752 2.752 1.00 88.31 97 GLU A C 1
ATOM 736 O O . GLU A 1 97 ? -5.985 -9.462 3.757 1.00 88.31 97 GLU A O 1
ATOM 741 N N . MET A 1 98 ? -6.803 -7.687 2.649 1.00 87.12 98 MET A N 1
ATOM 742 C CA . MET A 1 98 ? -7.743 -7.280 3.687 1.00 87.12 98 MET A CA 1
ATOM 743 C C . MET A 1 98 ? -9.132 -7.187 3.077 1.00 87.12 98 MET A C 1
ATOM 745 O O . MET A 1 98 ? -9.345 -6.441 2.120 1.00 87.12 98 MET A O 1
ATOM 749 N N . ILE A 1 99 ? -10.074 -7.929 3.650 1.00 93.25 99 ILE A N 1
ATOM 750 C CA . ILE A 1 99 ? -11.490 -7.819 3.315 1.00 93.25 99 ILE A CA 1
ATOM 751 C C . ILE A 1 99 ? -12.073 -6.747 4.233 1.00 93.25 99 ILE A C 1
ATOM 753 O O . ILE A 1 99 ? -11.972 -6.849 5.454 1.00 93.25 99 ILE A O 1
ATOM 757 N N . LEU A 1 100 ? -12.625 -5.694 3.635 1.00 92.94 100 LEU A N 1
ATOM 758 C CA . LEU A 1 100 ? -13.190 -4.546 4.337 1.00 92.94 100 LEU A CA 1
ATOM 759 C C . LEU A 1 100 ? -14.620 -4.318 3.863 1.00 92.94 100 LEU A C 1
ATOM 761 O O . LEU A 1 100 ? -14.913 -4.466 2.675 1.00 92.94 100 LEU A O 1
ATOM 765 N N . ASP A 1 101 ? -15.477 -3.874 4.775 1.00 96.75 101 ASP A N 1
ATOM 766 C CA . ASP A 1 101 ? -16.811 -3.414 4.415 1.00 96.75 101 ASP A CA 1
ATOM 767 C C . ASP A 1 101 ? -16.739 -2.182 3.507 1.00 96.75 101 ASP A C 1
ATOM 769 O O . ASP A 1 101 ? -15.851 -1.332 3.635 1.00 96.75 101 ASP A O 1
ATOM 773 N N . ARG A 1 102 ? -17.736 -2.033 2.629 1.00 95.88 102 ARG A N 1
ATOM 774 C CA . ARG A 1 102 ? -17.813 -0.922 1.665 1.00 95.88 102 ARG A CA 1
ATOM 775 C C . ARG A 1 102 ? -17.775 0.454 2.337 1.00 95.88 102 ARG A C 1
ATOM 777 O O . ARG A 1 102 ? -17.171 1.392 1.819 1.00 95.88 102 ARG A O 1
ATOM 784 N N . ASN A 1 103 ? -18.403 0.588 3.501 1.00 96.69 103 ASN A N 1
ATOM 785 C CA . ASN A 1 103 ? -18.413 1.851 4.238 1.00 96.69 103 ASN A CA 1
ATOM 786 C C . ASN A 1 103 ? -17.007 2.194 4.754 1.00 96.69 103 ASN A C 1
ATOM 788 O O . ASN A 1 103 ? -16.561 3.332 4.628 1.00 96.69 103 ASN A O 1
ATOM 792 N N . VAL A 1 104 ? -16.279 1.192 5.259 1.00 94.94 104 VAL A N 1
ATOM 793 C CA . VAL A 1 104 ? -14.906 1.351 5.759 1.00 94.94 104 VAL A CA 1
ATOM 794 C C . VAL A 1 104 ? -13.949 1.669 4.616 1.00 94.94 104 VAL A C 1
ATOM 796 O O . VAL A 1 104 ? -13.109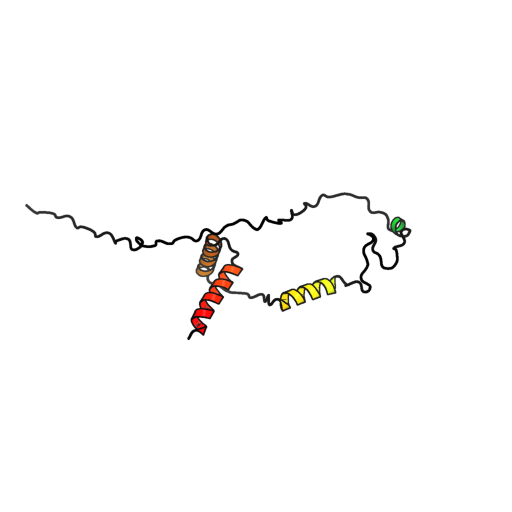 2.554 4.757 1.00 94.94 104 VAL A O 1
ATOM 799 N N . SER A 1 105 ? -14.090 1.009 3.461 1.00 94.62 105 SER A N 1
ATOM 800 C CA . SER A 1 105 ? -13.260 1.324 2.295 1.00 94.62 105 SER A CA 1
ATOM 801 C C . SER A 1 105 ? -13.461 2.765 1.828 1.00 94.62 105 SER A C 1
ATOM 803 O O . SER A 1 105 ? -12.479 3.458 1.596 1.00 94.62 105 SER A O 1
ATOM 805 N N . THR A 1 106 ? -14.713 3.227 1.774 1.00 96.62 106 THR A N 1
ATOM 806 C CA . THR A 1 106 ? -15.047 4.594 1.344 1.00 96.62 106 THR A CA 1
ATOM 807 C C . THR A 1 106 ? -14.492 5.638 2.317 1.00 96.62 106 THR A C 1
ATOM 809 O O . THR A 1 106 ? -13.935 6.646 1.895 1.00 96.62 106 THR A O 1
ATOM 812 N N . ALA A 1 107 ? -14.579 5.381 3.626 1.00 95.38 107 ALA A N 1
ATOM 813 C CA . ALA A 1 107 ? -13.998 6.259 4.639 1.00 95.38 107 ALA A CA 1
ATOM 814 C C . ALA A 1 107 ? -12.462 6.324 4.550 1.00 95.38 107 ALA A C 1
ATOM 816 O O . ALA A 1 107 ? -11.884 7.396 4.717 1.00 95.38 107 ALA A O 1
ATOM 817 N N . LEU A 1 108 ? -11.794 5.200 4.259 1.00 95.19 108 LEU A N 1
ATOM 818 C CA . LEU A 1 108 ? -10.344 5.176 4.044 1.00 95.19 108 LEU A CA 1
ATOM 819 C C . LEU A 1 108 ? -9.930 5.967 2.802 1.00 95.19 108 LEU A C 1
ATOM 821 O O . LEU A 1 108 ? -8.909 6.648 2.845 1.00 95.19 108 LEU A O 1
ATOM 825 N N . 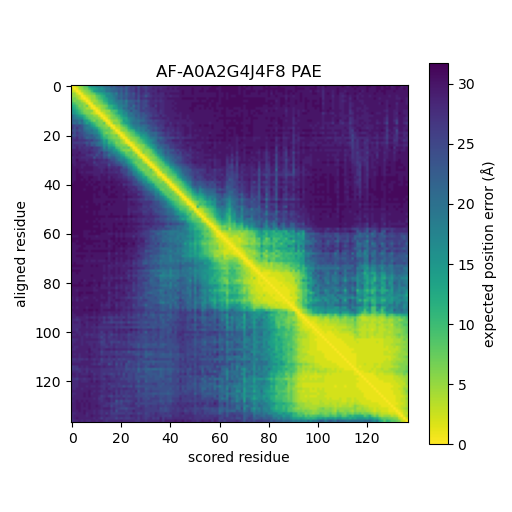ASP A 1 109 ? -10.711 5.892 1.725 1.00 95.31 109 ASP A N 1
ATOM 826 C CA . ASP A 1 109 ? -10.448 6.658 0.505 1.00 95.31 109 ASP A CA 1
ATOM 827 C C . ASP A 1 109 ? -10.620 8.169 0.765 1.00 95.31 109 ASP A C 1
ATOM 829 O O . ASP A 1 109 ? -9.730 8.949 0.433 1.00 95.31 109 ASP A O 1
ATOM 833 N N . ALA A 1 110 ? -11.671 8.580 1.487 1.00 96.56 110 ALA A N 1
ATOM 834 C CA . ALA A 1 110 ? -11.860 9.976 1.899 1.00 96.56 110 ALA A CA 1
ATOM 835 C C . ALA A 1 110 ? -10.731 10.492 2.817 1.00 96.56 110 ALA A C 1
ATOM 837 O O . ALA A 1 110 ? -10.288 11.635 2.693 1.00 96.56 110 ALA A O 1
ATOM 838 N N . LEU A 1 111 ? -10.225 9.651 3.729 1.00 95.56 111 LEU A N 1
ATOM 839 C CA . LEU A 1 111 ? -9.071 9.996 4.567 1.00 95.56 111 LEU A CA 1
ATOM 840 C C . LEU A 1 111 ? -7.791 10.140 3.738 1.00 95.56 111 LEU A C 1
ATOM 842 O O . LEU A 1 111 ? -7.015 11.065 3.972 1.00 95.56 111 LEU A O 1
ATOM 846 N N . ALA A 1 112 ? -7.574 9.254 2.766 1.00 96.69 112 ALA A N 1
ATOM 847 C CA . ALA A 1 112 ? -6.435 9.335 1.857 1.00 96.69 112 ALA A CA 1
ATOM 848 C C . ALA A 1 112 ? -6.457 10.629 1.029 1.00 96.69 112 ALA A C 1
ATOM 850 O O . ALA A 1 112 ? -5.425 11.287 0.896 1.00 96.69 112 ALA A O 1
ATOM 851 N N . GLU A 1 113 ? -7.632 11.046 0.550 1.00 96.94 113 GLU A N 1
ATOM 852 C CA . GLU A 1 113 ? -7.810 12.331 -0.136 1.00 96.94 113 GLU A CA 1
ATOM 853 C C . GLU A 1 113 ? -7.521 13.524 0.782 1.00 96.94 113 GLU A C 1
ATOM 855 O O . GLU A 1 113 ? -6.789 14.436 0.396 1.00 96.94 113 GLU A O 1
ATOM 860 N N . HIS A 1 114 ? -8.039 13.497 2.013 1.00 96.94 114 HIS A N 1
ATOM 861 C CA . HIS A 1 114 ? -7.839 14.569 2.987 1.00 96.94 114 HIS A CA 1
ATOM 862 C C . HIS A 1 114 ? -6.357 14.765 3.346 1.00 96.94 114 HIS A C 1
ATOM 864 O O . HIS A 1 114 ? -5.866 15.894 3.373 1.00 96.94 114 HIS A O 1
ATOM 870 N N . PHE A 1 115 ? -5.628 13.673 3.595 1.00 94.75 115 PHE A N 1
ATOM 871 C CA . PHE A 1 115 ? -4.205 13.723 3.950 1.00 94.75 115 PHE A CA 1
ATOM 872 C C . PHE A 1 115 ? -3.265 13.798 2.739 1.00 94.75 115 PHE A C 1
ATOM 874 O O . PHE A 1 115 ? -2.073 14.028 2.921 1.00 94.75 115 PHE A O 1
ATOM 881 N N . LYS A 1 116 ? -3.779 13.659 1.507 1.00 96.62 116 LYS A N 1
ATOM 882 C CA . LYS A 1 116 ? -2.989 13.604 0.260 1.00 96.62 116 LYS A CA 1
ATOM 883 C C . LYS A 1 116 ? -1.905 12.518 0.287 1.00 96.62 116 LYS A C 1
ATOM 885 O O . LYS A 1 116 ? -0.836 12.668 -0.304 1.00 96.62 116 LYS A O 1
ATOM 890 N N . GLU A 1 117 ? -2.203 11.411 0.952 1.00 94.25 117 GLU A N 1
ATOM 891 C CA . GLU A 1 117 ? -1.305 10.274 1.134 1.00 94.25 117 GLU A CA 1
ATOM 892 C C . GLU A 1 117 ? -1.890 9.018 0.484 1.00 94.25 117 GLU A C 1
ATOM 894 O O . GLU A 1 117 ? -3.109 8.895 0.332 1.00 94.25 117 GLU A O 1
ATOM 899 N N . PRO A 1 118 ? -1.055 8.043 0.083 1.00 94.19 118 PRO A N 1
ATOM 900 C CA . PRO A 1 118 ? -1.573 6.796 -0.448 1.00 94.19 118 PRO A CA 1
ATOM 901 C C . PRO A 1 118 ? -2.314 6.021 0.645 1.00 94.19 118 PRO A C 1
ATOM 903 O O . PRO A 1 118 ? -1.891 5.966 1.800 1.00 94.19 118 PRO A O 1
ATOM 906 N N . ARG A 1 119 ? -3.383 5.320 0.252 1.00 92.50 119 ARG A N 1
ATOM 907 C CA . ARG A 1 119 ? -4.216 4.507 1.154 1.00 92.50 119 ARG A CA 1
ATOM 908 C C . ARG A 1 119 ? -3.413 3.543 2.039 1.00 92.50 119 ARG A C 1
ATOM 910 O O . ARG A 1 119 ? -3.784 3.312 3.186 1.00 92.50 119 ARG A O 1
ATOM 917 N N . SER A 1 120 ? -2.310 2.990 1.533 1.00 91.62 120 SER A N 1
ATOM 918 C CA . SER A 1 120 ? -1.419 2.113 2.304 1.00 91.62 120 SER A CA 1
ATOM 919 C C . SER A 1 120 ? -0.764 2.813 3.498 1.00 91.62 120 SER A C 1
ATOM 921 O O . SER A 1 120 ? -0.600 2.189 4.546 1.00 91.62 120 SER A O 1
ATOM 923 N N . GLU A 1 121 ? -0.410 4.090 3.359 1.00 92.75 121 GLU A N 1
ATOM 924 C CA . GLU A 1 121 ? 0.228 4.872 4.422 1.00 92.75 121 GLU A CA 1
ATOM 925 C C . GLU A 1 121 ? -0.788 5.219 5.510 1.00 92.75 121 GLU A C 1
ATOM 927 O O . GLU A 1 121 ? -0.552 4.982 6.695 1.00 92.75 121 GLU A O 1
ATOM 932 N N . VAL A 1 122 ? -1.989 5.642 5.102 1.00 95.19 122 VAL A N 1
ATOM 933 C CA . VAL A 1 122 ? -3.108 5.914 6.016 1.00 95.19 122 VAL A CA 1
ATOM 934 C C . VAL A 1 122 ? -3.455 4.680 6.852 1.00 95.19 122 VAL A C 1
ATOM 936 O O . VAL A 1 122 ? -3.606 4.768 8.070 1.00 95.19 122 VAL A O 1
ATOM 939 N N . ILE A 1 123 ? -3.537 3.502 6.226 1.00 94.00 123 ILE A N 1
ATOM 940 C CA . ILE A 1 123 ? -3.788 2.245 6.945 1.00 94.00 123 ILE A CA 1
ATOM 941 C C . ILE A 1 123 ? -2.647 1.943 7.927 1.00 94.00 123 ILE A C 1
ATOM 943 O O . ILE A 1 123 ? -2.903 1.575 9.073 1.00 94.00 123 ILE A O 1
ATOM 947 N N . SER A 1 124 ? -1.394 2.128 7.509 1.00 91.62 124 SER A N 1
ATOM 948 C CA . SER A 1 124 ? -0.222 1.844 8.346 1.00 91.62 124 SER A CA 1
ATOM 949 C C . SER A 1 124 ? -0.171 2.748 9.579 1.00 91.62 124 SER A C 1
ATOM 951 O O . SER A 1 124 ? -0.007 2.264 10.702 1.00 91.62 124 SER A O 1
ATOM 953 N N . THR A 1 125 ? -0.392 4.052 9.401 1.00 93.81 125 THR A N 1
ATOM 954 C CA . THR A 1 125 ? -0.434 5.015 10.510 1.00 93.81 125 THR A CA 1
ATOM 955 C C . THR A 1 125 ? -1.596 4.732 11.458 1.00 93.81 125 THR A C 1
ATOM 957 O O . THR A 1 125 ? -1.425 4.825 12.6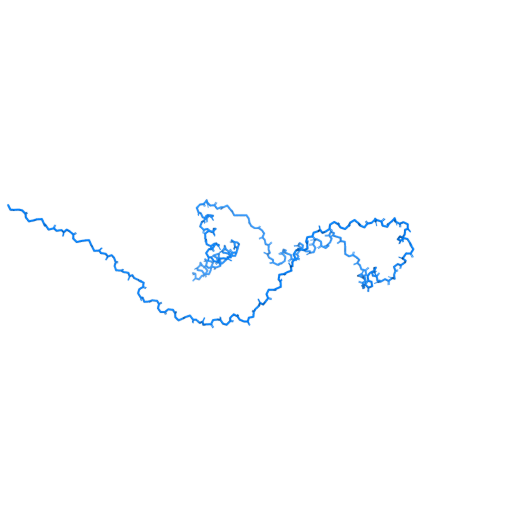76 1.00 93.81 125 THR A O 1
ATOM 960 N N . LEU A 1 126 ? -2.760 4.335 10.932 1.00 94.56 126 LEU A N 1
ATOM 961 C CA . LEU A 1 126 ? -3.907 3.955 11.749 1.00 94.56 126 LEU A CA 1
ATOM 962 C C . LEU A 1 126 ? -3.594 2.723 12.606 1.00 94.56 126 LEU A C 1
ATOM 964 O O . LEU A 1 126 ? -3.804 2.769 13.818 1.00 94.56 126 LEU A O 1
ATOM 968 N N . ILE A 1 127 ? -3.021 1.672 12.009 1.00 93.56 127 ILE A N 1
ATOM 969 C CA . ILE A 1 127 ? -2.607 0.455 12.721 1.00 93.56 127 ILE A CA 1
ATOM 970 C C . ILE A 1 127 ? -1.607 0.792 13.833 1.00 93.56 127 ILE A C 1
ATOM 972 O O . ILE A 1 127 ? -1.797 0.361 14.971 1.00 93.56 127 ILE A O 1
ATOM 976 N N . LEU A 1 128 ? -0.586 1.609 13.552 1.00 92.94 128 LEU A N 1
ATOM 977 C CA . LEU A 1 128 ? 0.408 2.035 14.546 1.00 92.94 128 LEU A CA 1
ATOM 978 C C . LEU A 1 128 ? -0.225 2.832 15.700 1.00 92.94 128 LEU A C 1
ATOM 980 O O . LEU A 1 128 ? 0.052 2.572 16.877 1.00 92.94 128 LEU A O 1
ATOM 984 N N . LYS A 1 129 ? -1.131 3.766 15.385 1.00 94.25 129 LYS A N 1
ATOM 985 C CA . LYS A 1 129 ? -1.883 4.536 16.389 1.00 94.25 129 LYS A CA 1
ATOM 986 C C . LYS A 1 129 ? -2.749 3.630 17.259 1.00 94.25 129 LYS A C 1
ATOM 988 O O . LYS A 1 129 ? -2.806 3.832 18.469 1.00 94.25 129 LYS A O 1
ATOM 993 N N . THR A 1 130 ? -3.397 2.620 16.687 1.00 94.81 130 THR A N 1
ATOM 994 C CA . THR A 1 130 ? -4.194 1.668 17.471 1.00 94.81 130 THR A CA 1
ATOM 995 C C . THR A 1 130 ? -3.325 0.724 18.295 1.00 94.81 130 THR A C 1
ATOM 997 O O . THR A 1 130 ? -3.597 0.537 19.477 1.00 94.81 130 THR A O 1
ATOM 1000 N N . ALA A 1 131 ? -2.238 0.196 17.729 1.00 92.69 131 ALA A N 1
ATOM 1001 C CA . ALA A 1 131 ? -1.333 -0.718 18.418 1.00 92.69 131 ALA A CA 1
ATOM 1002 C C . ALA A 1 131 ? -0.704 -0.056 19.649 1.00 92.69 131 ALA A C 1
ATOM 1004 O O . ALA A 1 131 ? -0.708 -0.638 20.730 1.00 92.69 131 ALA A O 1
ATOM 1005 N N . SER A 1 132 ? -0.260 1.199 19.520 1.00 91.81 132 SER A N 1
ATOM 1006 C CA . SER A 1 132 ? 0.288 1.965 20.648 1.00 91.81 132 SER A CA 1
ATOM 1007 C C . SER A 1 132 ? -0.727 2.232 21.766 1.00 91.81 132 SER A C 1
ATOM 1009 O O . SER A 1 132 ? -0.329 2.400 22.915 1.00 91.81 132 SER A O 1
ATOM 1011 N N . ARG A 1 133 ? -2.031 2.259 21.464 1.00 91.06 133 ARG A N 1
ATOM 1012 C CA . ARG A 1 133 ? -3.096 2.386 22.474 1.00 91.06 133 ARG A CA 1
ATOM 1013 C C . ARG A 1 133 ? -3.412 1.059 23.156 1.00 91.06 133 ARG A C 1
ATOM 1015 O O . ARG A 1 133 ? -3.694 1.052 24.348 1.00 91.06 133 ARG A O 1
ATOM 1022 N N . VAL A 1 134 ? -3.378 -0.043 22.409 1.00 91.06 134 VAL A N 1
ATOM 1023 C CA . VAL A 1 134 ? -3.682 -1.386 22.927 1.00 91.06 134 VAL A CA 1
ATOM 1024 C C . VAL A 1 134 ? -2.538 -1.922 23.791 1.00 91.06 134 VAL A C 1
ATOM 1026 O O . VAL A 1 134 ? -2.802 -2.463 24.854 1.00 91.06 134 VAL A O 1
ATOM 1029 N N . LEU A 1 135 ? -1.283 -1.722 23.374 1.00 80.75 135 LEU A N 1
ATOM 1030 C CA . LEU A 1 135 ? -0.083 -2.219 24.067 1.00 80.75 135 LEU A CA 1
ATOM 1031 C C . LEU A 1 135 ? 0.312 -1.417 25.318 1.00 80.75 135 LEU A C 1
ATOM 1033 O O . LEU A 1 135 ? 1.185 -1.847 26.059 1.00 80.75 135 LEU A O 1
ATOM 1037 N N . LYS A 1 136 ? -0.281 -0.238 25.542 1.00 72.94 136 LYS A N 1
ATOM 1038 C CA . LYS A 1 136 ? -0.081 0.561 26.767 1.00 72.94 136 LYS A CA 1
ATOM 1039 C C . LYS A 1 136 ? -0.981 0.122 27.933 1.00 72.94 136 LYS A C 1
ATOM 1041 O O . LYS A 1 136 ? -0.987 0.794 28.961 1.00 72.94 136 LYS A O 1
ATOM 1046 N N . ARG A 1 137 ? -1.769 -0.939 27.752 1.00 53.22 137 ARG A N 1
ATOM 1047 C CA . ARG A 1 137 ? -2.502 -1.624 28.822 1.00 53.22 137 ARG A CA 1
ATOM 1048 C C . ARG A 1 137 ? -1.659 -2.760 29.372 1.00 53.22 137 ARG A C 1
ATOM 1050 O O . ARG A 1 137 ? -1.757 -2.979 30.594 1.00 53.22 137 ARG A O 1
#

pLDDT: mean 72.77, std 17.97, range [39.5, 96.94]

Foldseek 3Di:
DDDDDDDDDDDDDDPPPDPPDPDDPDDPPDDPDPPDDDDDDDPDPDPPDPPVVVVPPDDDPQADPVRHGDDPDDQDPVNVVVVVVVVCVVVVPDDDDDDDDPVVVVVLVVVCVVVVHDSVVSVVVVVVVVVVVVVVD

Secondary structure (DSSP, 8-state):
---PPPPPPPPPPPS-S----------------------------PPPP-TTTTSSSPPPTTB-TTSPBPPSS---HHHHHHHHHHHHHHTT---------HHHHHHHHHHHHHHTS-HHHHHHHHHHHHHHHHTT-

Radius of gyration: 31.72 Å; Cα contacts (8 Å, |Δi|>4): 27; chains: 1; bounding box: 97×53×68 Å

Mean predicted aligned error: 20.87 Å

Solvent-accessible surface area (backbone atoms only — not comparable t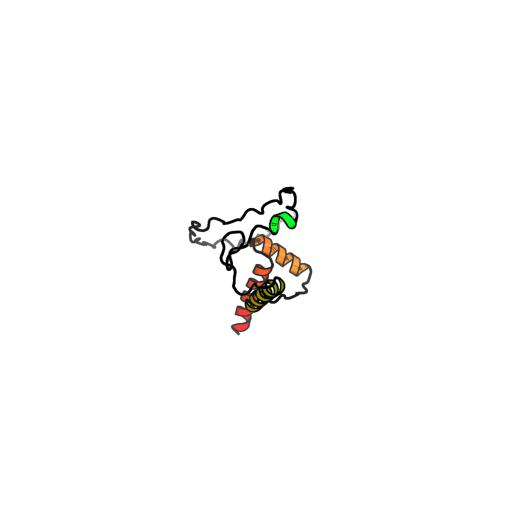o full-atom values): 9536 Å² total; per-residue (Å²): 142,80,88,84,79,85,85,83,80,85,77,82,80,79,92,74,83,83,75,88,72,85,74,81,86,74,83,88,82,84,79,86,79,87,77,78,79,82,77,75,84,74,88,75,87,66,82,78,76,54,75,73,72,59,70,73,64,77,68,58,86,65,36,40,98,82,73,41,79,46,66,92,69,77,76,48,74,65,54,54,52,50,51,55,50,48,55,44,49,73,71,62,61,72,89,79,88,81,92,72,57,71,69,58,51,53,53,46,51,54,49,17,62,74,71,75,45,60,57,70,55,54,52,50,54,49,52,51,58,50,49,61,60,61,73,73,110

Sequence (137 aa):
MAMNQPKIIPTPQSLFGDLDLELPALDISAQVNKSSPKKAQAKQTHPEPSAAALAGQGFLPGLSRRGRPRLQTPISAVERTAEHRRKRLEAGAKRLEMILDRNVSTALDALAEHFKEPRSEVISTLILKTASRVLKR